Protein AF-A0A1Y1RD32-F1 (afdb_monomer_lite)

Foldseek 3Di:
DQVLLVVLVVVLCVLLVVLVVCVVVVNALVVLVVLLVVLLVCLVCVVVVLVVVLVVCVVVVVVVVSVVSVVCCVRNSVSNSVSSNSNSVSSNVSSVD

Structure (mmCIF, N/CA/C/O backbone):
data_AF-A0A1Y1RD32-F1
#
_entry.id   AF-A0A1Y1RD32-F1
#
loop_
_atom_site.group_PDB
_atom_site.id
_atom_site.type_symbol
_atom_site.label_atom_id
_atom_site.label_alt_id
_atom_site.label_comp_id
_atom_site.label_asym_id
_atom_site.label_entity_id
_atom_site.label_seq_id
_atom_site.pdbx_PDB_ins_code
_atom_site.Cartn_x
_atom_site.Cartn_y
_atom_site.Cartn_z
_atom_site.occupancy
_atom_site.B_iso_or_equiv
_atom_site.auth_seq_id
_atom_site.auth_comp_id
_atom_site.auth_asym_id
_atom_site.auth_atom_id
_atom_site.pdbx_PDB_model_num
ATOM 1 N N . MET A 1 1 ? 19.863 -6.828 2.444 1.00 60.53 1 MET A N 1
ATOM 2 C CA . MET A 1 1 ? 18.482 -6.404 2.764 1.00 60.53 1 MET A CA 1
ATOM 3 C C . MET A 1 1 ? 18.030 -5.414 1.703 1.00 60.53 1 MET A C 1
ATOM 5 O O . MET A 1 1 ? 18.778 -4.498 1.393 1.00 60.53 1 MET A O 1
ATOM 9 N N . ASN A 1 2 ? 16.895 -5.647 1.049 1.00 82.38 2 ASN A N 1
ATOM 10 C CA . ASN A 1 2 ? 16.441 -4.782 -0.038 1.00 82.38 2 ASN A CA 1
ATOM 11 C C . ASN A 1 2 ? 15.931 -3.447 0.549 1.00 82.38 2 ASN A C 1
ATOM 13 O O . ASN A 1 2 ? 15.011 -3.458 1.362 1.00 82.38 2 ASN A O 1
ATOM 17 N N . ILE A 1 3 ? 16.555 -2.325 0.161 1.00 87.62 3 ILE A N 1
ATOM 18 C CA . ILE A 1 3 ? 16.327 -0.987 0.744 1.00 87.62 3 ILE A CA 1
ATOM 19 C C . ILE A 1 3 ? 14.854 -0.572 0.722 1.00 87.62 3 ILE A C 1
ATOM 21 O O . ILE A 1 3 ? 14.382 0.102 1.630 1.00 87.62 3 ILE A O 1
ATOM 25 N N . TRP A 1 4 ? 14.103 -1.061 -0.265 1.00 87.62 4 TRP A N 1
ATOM 26 C CA . TRP A 1 4 ? 12.677 -0.800 -0.397 1.00 87.62 4 TRP A CA 1
ATOM 27 C C . TRP A 1 4 ? 11.864 -1.302 0.801 1.00 87.62 4 TRP A C 1
ATOM 29 O O . TRP A 1 4 ? 10.886 -0.660 1.156 1.00 87.62 4 TRP A O 1
ATOM 39 N N . TRP A 1 5 ? 12.280 -2.367 1.493 1.00 87.25 5 TRP A N 1
ATOM 40 C CA . TRP A 1 5 ? 11.619 -2.800 2.733 1.00 87.25 5 TRP A CA 1
ATOM 41 C C . TRP A 1 5 ? 11.737 -1.764 3.851 1.00 87.25 5 TRP A C 1
ATOM 43 O O . TRP A 1 5 ? 10.762 -1.501 4.547 1.00 87.25 5 TRP A O 1
ATOM 53 N N . ILE A 1 6 ? 12.912 -1.144 3.984 1.00 89.44 6 ILE A N 1
ATOM 54 C CA . ILE A 1 6 ? 13.181 -0.111 4.995 1.00 89.44 6 ILE A CA 1
ATOM 55 C C . ILE A 1 6 ? 12.393 1.164 4.684 1.00 89.44 6 ILE A C 1
ATOM 57 O O . ILE A 1 6 ? 12.055 1.906 5.592 1.00 89.44 6 ILE A O 1
ATOM 61 N N . VAL A 1 7 ? 12.071 1.415 3.414 1.00 89.25 7 VAL A N 1
ATOM 62 C CA . VAL A 1 7 ? 11.280 2.581 3.000 1.00 89.25 7 VAL A CA 1
ATOM 63 C C . VAL A 1 7 ? 9.779 2.315 3.152 1.00 89.25 7 VAL A C 1
ATOM 65 O O . VAL A 1 7 ? 9.063 3.101 3.766 1.00 89.25 7 VAL A O 1
ATOM 68 N N . PHE A 1 8 ? 9.288 1.199 2.609 1.00 91.00 8 PHE A N 1
ATOM 69 C CA . PHE A 1 8 ? 7.856 0.918 2.511 1.00 91.00 8 PHE A CA 1
ATOM 70 C C . PHE A 1 8 ? 7.214 0.518 3.844 1.00 91.00 8 PHE A C 1
ATOM 72 O O . PHE A 1 8 ? 6.045 0.845 4.065 1.00 91.00 8 PHE A O 1
ATOM 79 N N . ILE A 1 9 ? 7.944 -0.155 4.742 1.00 88.62 9 ILE A N 1
ATOM 80 C CA . ILE A 1 9 ? 7.394 -0.554 6.046 1.00 88.62 9 ILE A CA 1
ATOM 81 C C . ILE A 1 9 ? 7.104 0.678 6.924 1.00 88.62 9 ILE A C 1
ATOM 83 O O . ILE A 1 9 ? 5.949 0.839 7.310 1.00 88.62 9 ILE A O 1
ATOM 87 N N . PRO A 1 10 ? 8.051 1.596 7.209 1.00 90.50 10 PRO A N 1
ATOM 88 C CA . PRO A 1 10 ? 7.762 2.796 7.999 1.00 90.50 10 PRO A CA 1
ATOM 89 C C . PRO A 1 10 ? 6.674 3.668 7.376 1.00 90.50 10 PRO A C 1
ATOM 91 O O . PRO A 1 10 ? 5.803 4.170 8.081 1.00 90.50 10 PRO A O 1
ATOM 94 N N . LEU A 1 11 ? 6.676 3.786 6.044 1.00 91.69 11 LEU A N 1
ATOM 95 C CA . LEU A 1 11 ? 5.666 4.549 5.316 1.00 91.69 11 LEU A CA 1
ATOM 96 C C . LEU A 1 11 ? 4.250 4.001 5.548 1.00 91.69 11 LEU A C 1
ATOM 98 O O . LEU A 1 11 ? 3.303 4.778 5.629 1.00 91.69 11 LEU A O 1
ATOM 102 N N . SER A 1 12 ? 4.100 2.682 5.709 1.00 91.12 1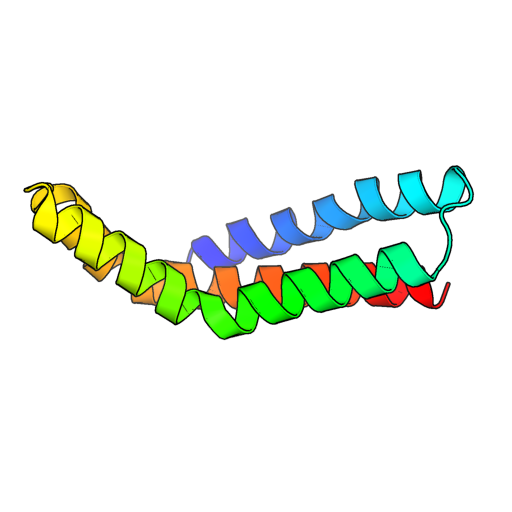2 SER A N 1
ATOM 103 C CA . SER A 1 12 ? 2.798 2.064 5.987 1.00 91.12 12 SER A CA 1
ATOM 104 C C . SER A 1 12 ? 2.187 2.525 7.316 1.00 91.12 12 SER A C 1
ATOM 106 O O . SER A 1 12 ? 0.974 2.702 7.399 1.00 91.12 12 SER A O 1
ATOM 108 N N . PHE A 1 13 ? 3.010 2.810 8.332 1.00 92.00 13 PHE A N 1
ATOM 109 C CA . PHE A 1 13 ? 2.540 3.256 9.648 1.00 92.00 13 PHE A CA 1
ATOM 110 C C . PHE A 1 13 ? 1.997 4.683 9.644 1.00 92.00 13 PHE A C 1
ATOM 112 O O . PHE A 1 13 ? 1.183 5.023 10.500 1.00 92.00 13 PHE A O 1
ATOM 119 N N . ILE A 1 14 ? 2.359 5.504 8.653 1.00 94.31 14 ILE A N 1
ATOM 120 C CA . ILE A 1 14 ? 1.759 6.835 8.475 1.00 94.31 14 ILE A CA 1
ATOM 121 C C . ILE A 1 14 ? 0.237 6.723 8.289 1.00 94.31 14 ILE A C 1
ATOM 123 O O . ILE A 1 14 ? -0.498 7.628 8.678 1.00 94.31 14 ILE A O 1
ATOM 127 N N . TRP A 1 15 ? -0.258 5.582 7.791 1.00 94.19 15 TRP A N 1
ATOM 128 C CA . TRP A 1 15 ? -1.687 5.312 7.631 1.00 94.19 15 TRP A CA 1
ATOM 129 C C . TRP A 1 15 ? -2.480 5.280 8.947 1.00 94.19 15 TRP A C 1
ATOM 131 O O . TRP A 1 15 ? -3.697 5.465 8.936 1.00 94.19 15 TRP A O 1
ATOM 141 N N . ILE A 1 16 ? -1.807 5.119 10.090 1.00 93.00 16 ILE A N 1
ATOM 142 C CA . ILE A 1 16 ? -2.441 5.225 11.411 1.00 93.00 16 ILE A CA 1
ATOM 143 C C . ILE A 1 16 ? -3.042 6.622 11.613 1.00 93.00 16 ILE A C 1
ATOM 145 O O . ILE A 1 16 ? -4.142 6.729 12.146 1.00 93.00 16 ILE A O 1
ATO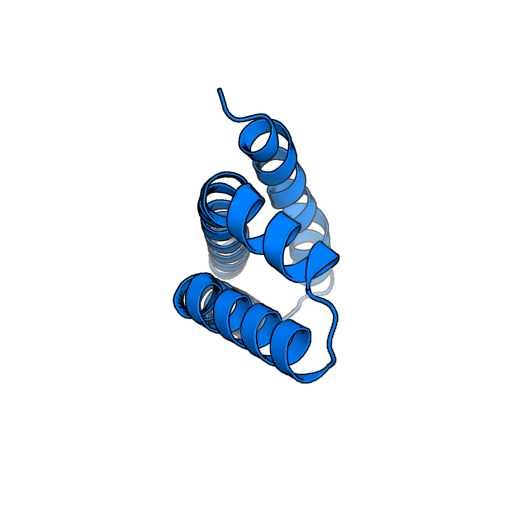M 149 N N . GLY A 1 17 ? -2.365 7.683 11.159 1.00 93.00 17 GLY A N 1
ATOM 150 C CA . GLY A 1 17 ? -2.824 9.066 11.330 1.00 93.00 17 GLY A CA 1
ATOM 151 C C . GLY A 1 17 ? -4.213 9.314 10.726 1.00 93.00 17 GLY A C 1
ATOM 152 O O . GLY A 1 17 ? -5.126 9.692 11.460 1.00 93.00 17 GLY A O 1
ATOM 153 N N . PRO A 1 18 ? -4.416 9.050 9.420 1.00 92.75 18 PRO A N 1
ATOM 154 C CA . PRO A 1 18 ? -5.729 9.142 8.784 1.00 92.75 18 PRO A CA 1
ATOM 155 C C . PRO A 1 18 ? -6.808 8.281 9.454 1.00 92.75 18 PRO A C 1
ATOM 157 O O . PRO A 1 18 ? -7.929 8.752 9.636 1.00 92.75 18 PRO A O 1
ATOM 160 N N . MET A 1 19 ? -6.490 7.045 9.862 1.00 93.00 19 MET A N 1
ATOM 161 C CA . MET A 1 19 ? -7.463 6.167 10.529 1.00 93.00 19 MET A CA 1
ATOM 162 C C . MET A 1 19 ? -7.872 6.700 11.907 1.00 93.00 19 MET A C 1
ATOM 164 O O . MET A 1 19 ? -9.060 6.726 12.230 1.00 93.00 19 MET A O 1
ATOM 168 N N . ALA A 1 20 ? -6.914 7.207 12.684 1.00 93.12 20 ALA A N 1
ATOM 169 C CA . ALA A 1 20 ? -7.179 7.842 13.969 1.00 93.12 20 ALA A CA 1
ATOM 170 C C . ALA A 1 20 ? -8.026 9.113 13.814 1.00 93.12 20 ALA A C 1
ATOM 172 O O . ALA A 1 20 ? -8.999 9.288 14.546 1.00 93.12 20 ALA A O 1
ATOM 173 N N . ALA A 1 21 ? -7.716 9.960 12.828 1.00 93.75 21 ALA A N 1
ATOM 174 C CA . ALA A 1 21 ? -8.500 11.159 12.538 1.00 93.75 21 ALA A CA 1
ATOM 175 C C . ALA A 1 21 ? -9.952 10.814 12.166 1.00 93.75 21 ALA A C 1
ATOM 177 O O . ALA A 1 21 ? -10.885 11.417 12.693 1.00 93.75 21 ALA A O 1
ATOM 178 N N . MET A 1 22 ? -10.163 9.795 11.323 1.00 92.62 22 MET A N 1
ATOM 179 C CA . MET A 1 22 ? -11.509 9.325 10.978 1.00 92.62 22 MET A CA 1
ATOM 180 C C . MET A 1 22 ? -12.267 8.767 12.186 1.00 92.62 22 MET A C 1
ATOM 182 O O . MET A 1 22 ? -13.467 8.996 12.332 1.00 92.62 22 MET A O 1
ATOM 186 N N . LYS A 1 23 ? -11.579 8.055 13.081 1.00 90.62 23 LYS A N 1
ATOM 187 C CA . LYS A 1 23 ? -12.199 7.545 14.306 1.00 90.62 23 LYS A CA 1
ATOM 188 C C . LYS A 1 23 ? -12.633 8.691 15.225 1.00 90.62 23 LYS A C 1
ATOM 190 O O . LYS A 1 23 ? -13.730 8.640 15.773 1.00 90.62 23 LYS A O 1
ATOM 195 N N . GLN A 1 24 ? -11.818 9.739 15.345 1.00 92.19 24 GLN A N 1
ATOM 196 C CA . GLN A 1 24 ? -12.126 10.917 16.164 1.00 92.19 24 GLN A CA 1
ATOM 197 C C . GLN A 1 24 ? -13.352 11.693 15.668 1.00 92.19 24 GLN A C 1
ATOM 199 O O . GLN A 1 24 ? -14.118 12.192 16.485 1.00 92.19 24 GLN A O 1
ATOM 204 N N . ILE A 1 25 ? -13.581 11.752 14.352 1.00 93.94 25 ILE A N 1
ATOM 205 C CA . ILE A 1 25 ? -14.786 12.380 13.776 1.00 93.94 25 ILE A CA 1
ATOM 206 C C . ILE A 1 25 ? -16.021 11.462 13.800 1.00 93.94 25 ILE A C 1
ATOM 208 O O . ILE A 1 25 ? -17.042 11.796 13.205 1.00 93.94 25 ILE A O 1
ATOM 212 N N . GLY A 1 26 ? -15.939 10.299 14.457 1.00 89.69 26 GLY A N 1
ATOM 213 C CA . GLY A 1 26 ? -17.057 9.365 14.577 1.00 89.69 26 GLY A CA 1
ATOM 214 C C . GLY A 1 26 ? -17.406 8.653 13.271 1.00 89.69 26 GLY A C 1
ATOM 215 O O . GLY A 1 26 ? -18.571 8.318 13.054 1.00 89.69 26 GLY A O 1
ATOM 216 N N . ALA A 1 27 ? -16.426 8.431 12.385 1.00 91.00 27 ALA A N 1
ATOM 217 C CA . ALA A 1 27 ? -16.671 7.708 11.144 1.00 91.00 27 ALA A CA 1
ATOM 218 C C . ALA A 1 27 ? -17.257 6.311 11.433 1.00 91.00 27 ALA A C 1
ATOM 220 O O . ALA A 1 27 ? -16.802 5.616 12.348 1.00 91.00 27 ALA A O 1
ATOM 221 N N . PRO A 1 28 ? -18.259 5.870 10.659 1.00 92.31 28 PRO A N 1
ATOM 222 C CA . PRO A 1 28 ? -18.890 4.584 10.886 1.00 92.31 28 PRO A CA 1
ATOM 223 C C . PRO A 1 28 ? -17.959 3.413 10.544 1.00 92.31 28 PRO A C 1
ATOM 225 O O . PRO A 1 28 ? -17.170 3.460 9.601 1.00 92.31 28 PRO A O 1
ATOM 228 N N . LEU A 1 29 ? -18.117 2.318 11.290 1.00 91.19 29 LEU A N 1
ATOM 229 C CA . LEU A 1 29 ? -17.276 1.116 11.233 1.00 91.19 29 LEU A CA 1
ATOM 230 C C . LEU A 1 29 ? -17.115 0.536 9.817 1.00 91.19 29 LEU A C 1
ATOM 232 O O . LEU A 1 29 ? -16.029 0.101 9.437 1.00 91.19 29 LEU A O 1
ATOM 236 N N . TRP A 1 30 ? -18.174 0.569 9.005 1.00 92.19 30 TRP A N 1
ATOM 237 C CA . TRP A 1 30 ? -18.144 0.028 7.644 1.00 92.19 30 TRP A CA 1
ATOM 238 C C . TRP A 1 30 ? -17.145 0.751 6.727 1.00 92.19 30 TRP A C 1
ATOM 240 O O . TRP A 1 30 ? -16.623 0.123 5.810 1.00 92.19 30 TRP A O 1
ATOM 250 N N . ILE A 1 31 ? -16.807 2.021 6.986 1.00 93.06 31 ILE A N 1
ATOM 251 C CA . ILE A 1 31 ? -15.801 2.760 6.203 1.00 93.06 31 ILE A CA 1
ATOM 252 C C . ILE A 1 31 ? -14.410 2.145 6.385 1.00 93.06 31 ILE A C 1
ATOM 254 O O . ILE A 1 31 ? -13.678 1.956 5.415 1.00 93.06 31 ILE A O 1
ATOM 258 N N . PHE A 1 32 ? -14.056 1.768 7.613 1.00 93.25 32 PHE A N 1
ATOM 259 C CA . PHE A 1 32 ? -12.780 1.118 7.912 1.00 93.25 32 PHE A CA 1
ATOM 260 C C . PHE A 1 32 ? -12.686 -0.264 7.257 1.00 93.25 32 PHE A C 1
ATOM 262 O O . PHE A 1 32 ? -11.654 -0.609 6.676 1.00 93.25 32 PHE A O 1
ATOM 269 N N . ILE A 1 33 ? -13.792 -1.018 7.262 1.00 93.50 33 ILE A N 1
ATOM 270 C CA . ILE A 1 33 ? -13.899 -2.291 6.537 1.00 93.50 33 ILE A CA 1
ATOM 271 C C . ILE A 1 33 ? -13.725 -2.071 5.031 1.00 93.50 33 ILE A C 1
ATOM 273 O O . ILE A 1 33 ? -12.969 -2.806 4.397 1.00 93.50 33 ILE A O 1
ATOM 277 N N . LEU A 1 34 ? -14.368 -1.053 4.450 1.00 95.31 34 LEU A N 1
ATOM 278 C CA . LEU A 1 34 ? -14.206 -0.733 3.031 1.00 95.31 34 LEU A CA 1
ATOM 279 C C . LEU A 1 34 ? -12.750 -0.419 2.684 1.00 95.31 34 LEU A C 1
ATOM 281 O O . LEU A 1 34 ? -12.255 -0.932 1.683 1.00 95.31 34 LEU A O 1
ATOM 285 N N . PHE A 1 35 ? -12.041 0.354 3.510 1.00 94.56 35 PHE A N 1
ATOM 286 C CA . PHE A 1 35 ? -10.614 0.603 3.298 1.00 94.56 35 PHE A CA 1
ATOM 287 C C . PHE A 1 35 ? -9.780 -0.675 3.402 1.00 94.56 35 PHE A C 1
ATOM 289 O O . PHE A 1 35 ? -8.923 -0.909 2.549 1.00 94.56 35 PHE A O 1
ATOM 296 N N . ALA A 1 36 ? -10.047 -1.529 4.392 1.00 94.00 36 ALA A N 1
ATOM 297 C CA . ALA A 1 36 ? -9.353 -2.805 4.536 1.00 94.00 36 ALA A CA 1
ATOM 298 C C . ALA A 1 36 ? -9.561 -3.706 3.305 1.00 94.00 36 ALA A C 1
ATOM 300 O O . ALA A 1 36 ? -8.595 -4.256 2.768 1.00 94.00 36 ALA A O 1
ATOM 301 N N . LEU A 1 37 ? -10.798 -3.809 2.810 1.00 95.50 37 LEU A N 1
ATOM 302 C CA . LEU A 1 37 ? -11.137 -4.579 1.611 1.00 95.50 37 LEU A CA 1
ATOM 303 C C . LEU A 1 37 ? -10.513 -3.979 0.352 1.00 95.50 37 LEU A C 1
ATOM 305 O O . LEU A 1 37 ? -9.946 -4.712 -0.457 1.00 95.50 37 LEU A O 1
ATOM 309 N N . PHE A 1 38 ? -10.569 -2.655 0.204 1.00 95.25 38 PHE A N 1
ATOM 310 C CA . PHE A 1 38 ? -9.976 -1.947 -0.923 1.00 95.25 38 PHE A CA 1
ATOM 311 C C . PHE A 1 38 ? -8.473 -2.218 -1.010 1.00 95.25 38 PHE A C 1
ATOM 313 O O . PHE A 1 38 ? -7.989 -2.696 -2.037 1.00 95.25 38 PHE A O 1
ATOM 320 N N . TRP A 1 39 ? -7.735 -2.002 0.081 1.00 95.00 39 TRP A N 1
ATOM 321 C CA . TRP A 1 39 ? -6.287 -2.203 0.099 1.00 95.00 39 TRP A CA 1
ATOM 322 C C . TRP A 1 39 ? -5.887 -3.674 -0.034 1.00 95.00 39 TRP A C 1
ATOM 324 O O . TRP A 1 39 ? -4.914 -3.978 -0.726 1.00 95.00 39 TRP A O 1
ATOM 334 N N . SER A 1 40 ? -6.678 -4.594 0.523 1.00 93.50 40 SER A N 1
ATOM 335 C CA . SER A 1 40 ? -6.515 -6.036 0.292 1.00 93.50 40 SER A CA 1
ATOM 336 C C . SER A 1 40 ? -6.699 -6.395 -1.183 1.00 93.50 40 SER A C 1
ATOM 338 O O . SER A 1 40 ? -5.879 -7.112 -1.756 1.00 93.50 40 SER A O 1
ATOM 340 N N . GLY A 1 41 ? -7.729 -5.847 -1.832 1.00 94.12 41 GLY A N 1
ATOM 341 C CA . GLY A 1 41 ? -7.961 -6.012 -3.265 1.00 94.12 41 GLY A CA 1
ATOM 342 C C . GLY A 1 41 ? -6.776 -5.507 -4.085 1.00 94.12 41 GLY A C 1
ATOM 343 O O . GLY A 1 41 ? -6.226 -6.246 -4.902 1.00 94.12 41 GLY A O 1
ATOM 344 N N . VAL A 1 42 ? -6.308 -4.286 -3.814 1.00 93.31 42 VAL A N 1
ATOM 345 C CA . VAL A 1 42 ? -5.125 -3.722 -4.484 1.00 93.31 42 VAL A CA 1
ATOM 346 C C . VAL A 1 42 ? -3.891 -4.606 -4.262 1.00 93.31 42 VAL A C 1
ATOM 348 O O . VAL A 1 42 ? -3.153 -4.858 -5.211 1.00 93.31 42 VAL A O 1
ATOM 351 N N . ALA A 1 43 ? -3.684 -5.151 -3.060 1.00 93.00 43 ALA A N 1
ATOM 352 C CA . ALA A 1 43 ? -2.574 -6.062 -2.779 1.00 93.00 43 ALA A CA 1
ATOM 353 C C . ALA A 1 43 ? -2.656 -7.366 -3.595 1.00 93.00 43 ALA A C 1
ATOM 355 O O . ALA A 1 43 ? -1.638 -7.853 -4.096 1.00 93.00 43 ALA A O 1
ATOM 356 N N . LEU A 1 44 ? -3.852 -7.933 -3.773 1.00 92.38 44 LEU A N 1
ATOM 357 C CA . LEU A 1 44 ? -4.054 -9.128 -4.598 1.00 92.38 44 LEU A CA 1
ATOM 358 C C . LEU A 1 44 ? -3.760 -8.848 -6.075 1.00 92.38 44 LEU A C 1
ATOM 360 O O . LEU A 1 44 ? -3.082 -9.645 -6.725 1.00 92.38 44 LEU A O 1
ATOM 364 N N . PHE A 1 45 ? -4.202 -7.698 -6.582 1.00 92.50 45 PHE A N 1
ATOM 365 C CA . PHE A 1 45 ? -4.043 -7.317 -7.986 1.00 92.50 45 PHE A CA 1
ATOM 366 C C . PHE A 1 45 ? -2.738 -6.576 -8.306 1.00 92.50 45 PHE A C 1
ATOM 368 O O . PHE A 1 45 ? -2.487 -6.322 -9.485 1.00 92.50 45 PHE A O 1
ATOM 375 N N . ALA A 1 46 ? -1.888 -6.281 -7.318 1.00 89.44 46 ALA A N 1
ATOM 376 C CA . ALA A 1 46 ? -0.668 -5.486 -7.478 1.00 89.44 46 ALA A CA 1
ATOM 377 C C . ALA A 1 46 ? 0.215 -5.965 -8.643 1.00 89.44 46 ALA A C 1
ATOM 379 O O . ALA A 1 46 ? 0.623 -5.159 -9.481 1.00 89.44 46 ALA A O 1
ATOM 380 N N . ASP A 1 47 ? 0.438 -7.278 -8.754 1.00 88.56 47 ASP A N 1
ATOM 381 C CA . ASP A 1 47 ? 1.238 -7.866 -9.834 1.00 88.56 47 ASP A CA 1
ATOM 382 C C . ASP A 1 47 ? 0.602 -7.619 -11.209 1.00 88.56 47 ASP A C 1
ATOM 384 O O . ASP A 1 47 ? 1.263 -7.164 -12.145 1.00 88.56 47 ASP A O 1
ATOM 388 N N . ARG A 1 48 ? -0.712 -7.848 -11.324 1.00 88.94 48 ARG A N 1
ATOM 389 C CA . ARG A 1 48 ? -1.455 -7.659 -12.579 1.00 88.94 48 ARG A CA 1
ATOM 390 C C . ARG A 1 48 ? -1.526 -6.192 -12.985 1.00 88.94 48 ARG A C 1
ATOM 392 O O . ARG A 1 48 ? -1.371 -5.889 -14.166 1.00 88.94 48 ARG A O 1
ATOM 399 N N . MET A 1 49 ? -1.733 -5.291 -12.028 1.00 88.38 49 MET A N 1
ATOM 400 C CA . MET A 1 49 ? -1.726 -3.844 -12.257 1.00 88.38 49 MET A CA 1
ATOM 401 C C . MET A 1 49 ? -0.350 -3.373 -12.730 1.00 88.38 49 MET A C 1
ATOM 403 O O . MET A 1 49 ? -0.255 -2.581 -13.670 1.00 88.38 49 MET A O 1
ATOM 407 N N . TYR A 1 50 ? 0.720 -3.907 -12.134 1.00 88.38 50 TYR A N 1
ATOM 408 C CA . TYR A 1 50 ? 2.084 -3.619 -12.556 1.00 88.38 50 TYR A CA 1
ATOM 409 C C . TYR A 1 50 ? 2.329 -4.066 -14.001 1.00 88.38 50 TYR A C 1
ATOM 411 O O . TYR A 1 50 ? 2.813 -3.282 -14.818 1.00 88.38 50 TYR A O 1
ATOM 419 N N . ASP A 1 51 ? 1.935 -5.294 -14.340 1.00 89.62 51 ASP A N 1
ATOM 420 C CA . ASP A 1 51 ? 2.112 -5.862 -15.680 1.00 89.62 51 ASP A CA 1
ATOM 421 C C . ASP A 1 51 ? 1.253 -5.182 -16.740 1.00 89.62 51 ASP A C 1
ATOM 423 O O . ASP A 1 51 ? 1.654 -5.080 -17.903 1.00 89.62 51 ASP A O 1
ATOM 427 N N . TRP A 1 52 ? 0.070 -4.707 -16.361 1.00 89.56 52 TRP A N 1
ATOM 428 C CA . TRP A 1 52 ? -0.767 -3.899 -17.234 1.00 89.56 52 TRP A CA 1
ATOM 429 C C . TRP A 1 52 ? -0.102 -2.553 -17.549 1.00 89.56 52 TRP A C 1
ATOM 431 O O . TRP A 1 52 ? 0.040 -2.208 -18.723 1.00 89.56 52 TRP A O 1
ATOM 441 N N . GLY A 1 53 ? 0.412 -1.851 -16.533 1.00 87.25 53 GLY A N 1
ATOM 442 C CA . GLY A 1 53 ? 1.150 -0.598 -16.722 1.00 87.25 53 GLY A CA 1
ATOM 443 C C . GLY A 1 53 ? 2.397 -0.769 -17.596 1.00 87.25 53 GLY A C 1
ATOM 444 O O . GLY A 1 53 ? 2.640 0.025 -18.504 1.00 87.25 53 GLY A O 1
ATOM 445 N N . THR A 1 54 ? 3.150 -1.853 -17.394 1.00 88.44 54 THR A N 1
ATOM 446 C CA . THR A 1 54 ? 4.325 -2.183 -18.215 1.00 88.44 54 THR A CA 1
ATOM 447 C C . THR A 1 54 ? 3.941 -2.470 -19.672 1.00 88.44 54 THR A C 1
ATOM 449 O O . THR A 1 54 ? 4.610 -1.995 -20.590 1.00 88.44 54 THR A O 1
ATOM 452 N N . ARG A 1 55 ? 2.833 -3.185 -19.917 1.00 90.56 55 ARG A N 1
ATOM 453 C CA . ARG A 1 55 ? 2.314 -3.433 -21.275 1.00 90.56 55 ARG A CA 1
ATOM 454 C C . ARG A 1 55 ? 1.862 -2.155 -21.975 1.00 90.56 55 ARG A C 1
ATOM 456 O O . ARG A 1 55 ? 2.153 -1.984 -23.157 1.00 90.56 55 ARG A O 1
ATOM 463 N N . MET A 1 56 ? 1.201 -1.248 -21.259 1.00 89.12 56 MET A N 1
ATOM 464 C CA . MET A 1 56 ? 0.825 0.058 -21.804 1.00 89.12 56 MET A CA 1
ATOM 465 C C . MET A 1 56 ? 2.066 0.882 -22.157 1.00 89.12 56 MET A C 1
ATOM 467 O O . MET A 1 56 ? 2.138 1.410 -23.263 1.00 89.12 56 MET A O 1
ATOM 471 N N . GLY A 1 57 ? 3.086 0.904 -21.293 1.00 87.06 57 GLY A N 1
ATOM 472 C CA . GLY A 1 57 ? 4.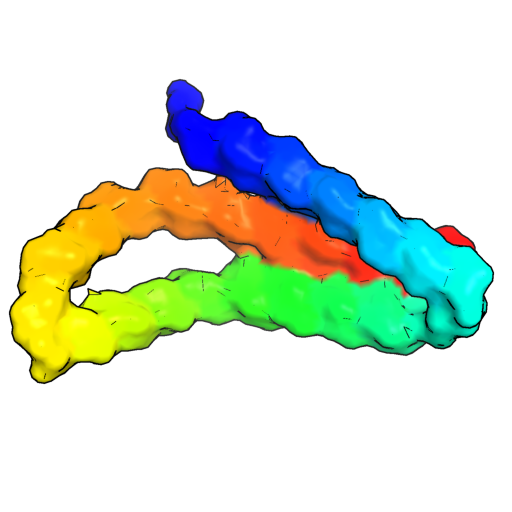364 1.562 -21.587 1.00 87.06 57 GLY A CA 1
ATOM 473 C C . GLY A 1 57 ? 5.051 1.012 -22.843 1.00 87.06 57 GLY A C 1
ATOM 474 O O . GLY A 1 57 ? 5.532 1.794 -23.661 1.00 87.06 57 GLY A O 1
ATOM 475 N N . LYS A 1 58 ? 5.027 -0.317 -23.046 1.00 89.06 58 LYS A N 1
ATOM 476 C CA . LYS A 1 58 ? 5.540 -0.962 -24.273 1.00 89.06 58 LYS A CA 1
ATOM 477 C C . LYS A 1 58 ? 4.778 -0.488 -25.514 1.00 89.06 58 LYS A C 1
ATOM 479 O O . LYS A 1 58 ? 5.407 -0.145 -26.508 1.00 89.06 58 LYS A O 1
ATOM 484 N N . ARG A 1 59 ? 3.442 -0.415 -25.446 1.00 90.00 59 ARG A N 1
ATOM 485 C CA . ARG A 1 59 ? 2.596 0.052 -26.564 1.00 90.00 59 ARG A CA 1
ATOM 486 C C . ARG A 1 59 ? 2.846 1.510 -26.955 1.00 90.00 59 ARG A C 1
ATOM 488 O O . ARG A 1 59 ? 2.707 1.835 -28.123 1.00 90.00 59 ARG A O 1
ATOM 495 N N . HIS A 1 60 ? 3.238 2.357 -26.007 1.00 89.25 60 HIS A N 1
ATOM 496 C CA . HIS A 1 60 ? 3.521 3.778 -26.249 1.00 89.25 60 HIS A CA 1
ATOM 497 C C . HIS A 1 60 ? 4.997 4.055 -26.594 1.00 89.25 60 HIS A C 1
ATOM 499 O O . HIS A 1 60 ? 5.407 5.208 -26.667 1.00 89.25 60 HIS A O 1
ATOM 505 N N . GLY A 1 61 ? 5.821 3.017 -26.785 1.00 90.25 61 GLY A N 1
ATOM 506 C CA . GLY A 1 61 ? 7.229 3.173 -27.162 1.00 90.25 61 GLY A CA 1
ATOM 507 C C . GLY A 1 61 ? 8.171 3.574 -26.018 1.00 90.25 61 GLY A C 1
ATOM 508 O O . GLY A 1 61 ? 9.331 3.905 -26.258 1.00 90.25 61 GLY A O 1
ATOM 509 N N . HIS A 1 62 ? 7.734 3.508 -24.755 1.00 89.81 62 HIS A N 1
ATOM 510 C CA . HIS A 1 62 ? 8.553 3.853 -23.581 1.00 89.81 62 HIS A CA 1
ATOM 511 C C . HIS A 1 62 ? 9.498 2.717 -23.151 1.00 89.81 62 HIS A C 1
ATOM 513 O O . HIS A 1 62 ? 9.560 2.346 -21.975 1.00 89.81 62 HIS A O 1
ATOM 519 N N . PHE A 1 63 ? 10.255 2.154 -24.094 1.00 88.00 63 PHE A N 1
ATOM 520 C CA . PHE A 1 63 ? 11.061 0.945 -23.889 1.00 88.00 63 PHE A CA 1
ATOM 521 C C . PHE A 1 63 ? 12.066 1.069 -22.735 1.00 88.00 63 PHE A C 1
ATOM 523 O O . PHE A 1 63 ? 12.154 0.171 -21.902 1.00 88.00 63 PHE A O 1
ATOM 530 N N . ARG A 1 64 ? 12.743 2.217 -22.605 1.00 86.38 64 ARG A N 1
ATOM 531 C CA . ARG A 1 64 ? 13.747 2.448 -21.549 1.00 86.38 64 ARG A CA 1
ATOM 532 C C . ARG A 1 64 ? 13.146 2.482 -20.137 1.00 86.38 64 ARG A C 1
ATOM 534 O O . ARG A 1 64 ? 13.753 1.997 -19.187 1.00 86.38 64 ARG A O 1
ATOM 541 N N . ILE A 1 65 ? 11.937 3.029 -19.989 1.00 86.75 65 ILE A N 1
ATOM 542 C CA . ILE A 1 65 ? 11.222 3.099 -18.700 1.00 86.75 65 ILE A CA 1
ATOM 54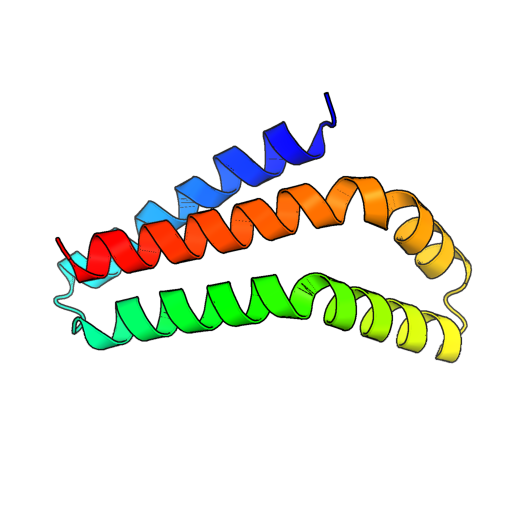3 C C . ILE A 1 65 ? 10.656 1.724 -18.336 1.00 86.75 65 ILE A C 1
ATOM 545 O O . ILE A 1 65 ? 10.696 1.307 -17.179 1.00 86.75 65 ILE A O 1
ATOM 549 N N . VAL A 1 66 ? 10.146 1.008 -19.335 1.00 89.06 66 VAL A N 1
ATOM 550 C CA . VAL A 1 66 ? 9.660 -0.366 -19.207 1.00 89.06 66 VAL A CA 1
ATOM 551 C C . VAL A 1 66 ? 10.771 -1.304 -18.743 1.00 89.06 66 VAL A C 1
ATOM 553 O O . VAL A 1 66 ? 10.551 -2.087 -17.825 1.00 89.06 66 VAL A O 1
ATOM 556 N N . GLU A 1 67 ? 11.957 -1.214 -19.341 1.00 89.69 67 GLU A N 1
ATOM 557 C CA . GLU A 1 67 ? 13.105 -2.050 -18.985 1.00 89.69 67 GLU A CA 1
ATOM 558 C C . GLU A 1 67 ? 13.555 -1.800 -17.539 1.00 89.69 67 GLU A C 1
ATOM 560 O O . GLU A 1 67 ? 13.783 -2.740 -16.773 1.00 89.69 67 GLU A O 1
ATOM 565 N N . LEU A 1 68 ? 13.587 -0.530 -17.121 1.00 88.81 68 LEU A N 1
ATOM 566 C CA . LEU A 1 68 ? 13.819 -0.168 -15.724 1.00 88.81 68 LEU A CA 1
ATOM 567 C C . LEU A 1 68 ? 12.739 -0.762 -14.809 1.00 88.81 68 LEU A C 1
ATOM 569 O O . LEU A 1 68 ? 13.080 -1.379 -13.800 1.00 88.81 68 LEU A O 1
ATOM 573 N N . ARG A 1 69 ? 11.450 -0.637 -15.157 1.00 85.75 69 ARG A N 1
ATOM 574 C CA . ARG A 1 69 ? 10.351 -1.253 -14.391 1.00 85.75 69 ARG A CA 1
ATOM 575 C C . ARG A 1 69 ? 10.557 -2.755 -14.222 1.00 85.75 69 ARG A C 1
ATOM 577 O O . ARG A 1 69 ? 10.573 -3.235 -13.095 1.00 85.75 69 ARG A O 1
ATOM 584 N N . GLU A 1 70 ? 10.764 -3.487 -15.309 1.00 89.00 70 GLU A N 1
ATOM 585 C CA . GLU A 1 70 ? 10.979 -4.941 -15.288 1.00 89.00 70 GLU A CA 1
ATOM 586 C C . GLU A 1 70 ? 12.147 -5.317 -14.355 1.00 89.00 70 GLU A C 1
ATOM 588 O O . GLU A 1 70 ? 12.022 -6.221 -13.528 1.00 89.00 70 GLU A O 1
ATOM 593 N N . ARG A 1 71 ? 13.245 -4.546 -14.379 1.00 89.31 71 ARG A N 1
ATOM 594 C CA . ARG A 1 71 ? 14.410 -4.751 -13.501 1.00 89.31 71 ARG A CA 1
ATOM 595 C C . ARG A 1 71 ? 14.121 -4.485 -12.019 1.00 89.31 71 ARG A C 1
ATOM 597 O O . ARG A 1 71 ? 14.666 -5.172 -11.151 1.00 89.31 71 ARG A O 1
ATOM 604 N N . TYR A 1 72 ? 13.304 -3.478 -11.709 1.00 87.44 72 TYR A N 1
ATOM 605 C CA . TYR A 1 72 ? 12.958 -3.111 -10.331 1.00 87.44 72 TYR A CA 1
ATOM 606 C C . TYR A 1 72 ? 11.760 -3.881 -9.773 1.00 87.44 72 TYR A C 1
ATOM 608 O O . TYR A 1 72 ? 11.644 -3.982 -8.551 1.00 87.44 72 TYR A O 1
ATOM 616 N N . LYS A 1 73 ? 10.912 -4.470 -10.623 1.00 87.00 73 LYS A N 1
ATOM 617 C CA . LYS A 1 73 ? 9.741 -5.272 -10.241 1.00 87.00 73 LYS A CA 1
ATOM 618 C C . LYS A 1 73 ? 10.034 -6.263 -9.103 1.00 87.00 73 LYS A C 1
ATOM 620 O O . LYS A 1 73 ? 9.384 -6.137 -8.066 1.00 87.00 73 LYS A O 1
ATOM 625 N N . PRO A 1 74 ? 11.032 -7.167 -9.188 1.00 87.31 74 PRO A N 1
ATOM 626 C CA . PRO A 1 74 ? 11.285 -8.139 -8.118 1.00 87.31 74 PRO A CA 1
ATOM 627 C C . PRO A 1 74 ? 11.756 -7.500 -6.801 1.00 87.31 74 PRO A C 1
ATOM 629 O O . PRO A 1 74 ? 11.659 -8.120 -5.746 1.00 87.31 74 PRO A O 1
ATOM 632 N N . LYS A 1 75 ? 12.261 -6.260 -6.837 1.00 86.88 75 LYS A N 1
ATOM 633 C CA . LYS A 1 75 ? 12.726 -5.530 -5.650 1.00 86.88 75 LYS A CA 1
ATOM 634 C C . LYS A 1 75 ? 11.619 -4.676 -5.030 1.00 86.88 75 LYS A C 1
ATOM 636 O O . LYS A 1 75 ? 11.557 -4.553 -3.817 1.00 86.88 75 LYS A O 1
ATOM 641 N N . VAL A 1 76 ? 10.750 -4.070 -5.825 1.00 88.25 76 VAL A N 1
ATOM 642 C CA . VAL A 1 76 ? 9.759 -3.104 -5.322 1.00 88.25 76 VAL A CA 1
ATOM 643 C C . VAL A 1 76 ? 8.421 -3.771 -5.017 1.00 88.25 76 VAL A C 1
ATOM 645 O O . VAL A 1 76 ? 7.751 -3.400 -4.059 1.00 88.25 76 VAL A O 1
ATOM 648 N N . LEU A 1 77 ? 8.036 -4.776 -5.802 1.00 88.94 77 LEU A N 1
ATOM 649 C CA . LEU A 1 77 ? 6.694 -5.347 -5.754 1.00 88.94 77 LEU A CA 1
ATOM 650 C C . LEU A 1 77 ? 6.419 -6.148 -4.468 1.00 88.94 77 LEU A C 1
ATOM 652 O O . LEU A 1 77 ? 5.378 -5.900 -3.859 1.00 88.94 77 LEU A O 1
ATOM 656 N N . PRO A 1 78 ? 7.330 -7.020 -3.977 1.00 90.00 78 PRO A N 1
ATOM 657 C CA . PRO A 1 78 ? 7.110 -7.711 -2.706 1.00 90.00 78 PRO A CA 1
ATOM 658 C C . PRO A 1 78 ? 6.936 -6.773 -1.495 1.00 90.00 78 PRO A C 1
ATOM 660 O O . PRO A 1 78 ? 5.927 -6.918 -0.803 1.00 90.00 78 PRO A O 1
ATOM 663 N N . PRO A 1 79 ? 7.830 -5.788 -1.234 1.00 90.56 79 PRO A N 1
ATOM 664 C CA . PRO A 1 79 ? 7.636 -4.877 -0.108 1.00 90.56 79 PRO A CA 1
ATOM 665 C C . PRO A 1 79 ? 6.399 -3.994 -0.282 1.00 90.56 79 PRO A C 1
ATOM 667 O O . PRO A 1 79 ? 5.677 -3.788 0.686 1.00 90.56 79 PRO A O 1
ATOM 670 N N . ALA A 1 80 ? 6.098 -3.529 -1.501 1.00 90.31 80 ALA A N 1
ATOM 671 C CA . ALA A 1 80 ? 4.883 -2.757 -1.753 1.00 90.31 80 ALA A CA 1
ATOM 672 C C . ALA A 1 80 ? 3.616 -3.565 -1.428 1.00 90.31 80 ALA A C 1
ATOM 674 O O . ALA A 1 80 ? 2.710 -3.047 -0.779 1.00 90.31 80 ALA A O 1
ATOM 675 N N . ARG A 1 81 ? 3.563 -4.847 -1.814 1.00 91.38 81 ARG A N 1
ATOM 676 C CA . ARG A 1 81 ? 2.442 -5.738 -1.484 1.00 91.38 81 ARG A CA 1
ATOM 677 C C . ARG A 1 81 ? 2.275 -5.903 0.022 1.00 91.38 81 ARG A C 1
ATOM 679 O O . ARG A 1 81 ? 1.159 -5.793 0.517 1.00 91.38 81 ARG A O 1
ATOM 686 N N . VAL A 1 82 ? 3.371 -6.127 0.748 1.00 92.25 82 VAL A N 1
ATOM 687 C CA . VAL A 1 82 ? 3.327 -6.233 2.214 1.00 92.25 82 VAL A CA 1
ATOM 688 C C . VAL A 1 82 ? 2.864 -4.925 2.847 1.00 92.25 82 VAL A C 1
ATOM 690 O O . VAL A 1 82 ? 2.028 -4.957 3.740 1.00 92.25 82 VAL A O 1
ATOM 693 N N . THR A 1 83 ? 3.310 -3.775 2.349 1.00 93.31 83 THR A N 1
ATOM 694 C CA . THR A 1 83 ? 2.834 -2.470 2.822 1.00 93.31 83 THR A CA 1
ATOM 695 C C . THR A 1 83 ? 1.339 -2.276 2.616 1.00 93.31 83 THR A C 1
ATOM 697 O O . THR A 1 83 ? 0.666 -1.817 3.534 1.00 93.31 83 THR A O 1
ATOM 700 N N . LEU A 1 84 ? 0.793 -2.678 1.466 1.00 93.69 84 LEU A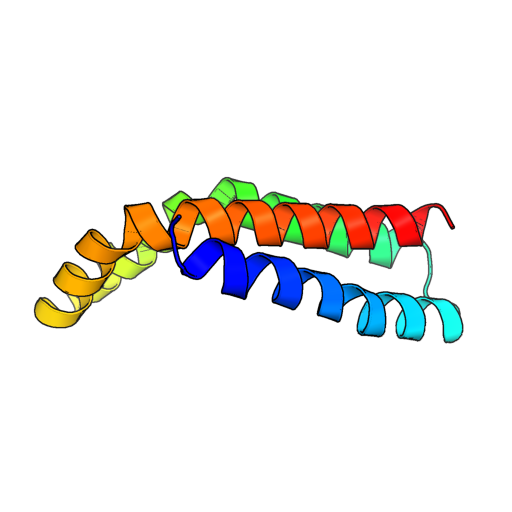 N 1
ATOM 701 C CA . LEU A 1 84 ? -0.654 -2.641 1.229 1.00 93.69 84 LEU A CA 1
ATOM 702 C C . LEU A 1 84 ? -1.412 -3.540 2.219 1.00 93.69 84 LEU A C 1
ATOM 704 O O . LEU A 1 84 ? -2.463 -3.151 2.722 1.00 93.69 84 LEU A O 1
ATOM 708 N N . ILE A 1 85 ? -0.853 -4.708 2.549 1.00 94.44 85 ILE A N 1
ATOM 709 C CA . ILE A 1 85 ? -1.418 -5.614 3.558 1.00 94.44 85 ILE A CA 1
ATOM 710 C C . ILE A 1 85 ? -1.354 -4.985 4.957 1.00 94.44 85 ILE A C 1
ATOM 712 O O . ILE A 1 85 ? -2.347 -5.023 5.675 1.00 94.44 85 ILE A O 1
ATOM 716 N N . ILE A 1 86 ? -0.237 -4.360 5.344 1.00 93.75 86 ILE A N 1
ATOM 717 C CA . ILE A 1 86 ? -0.113 -3.665 6.637 1.00 93.75 86 ILE A CA 1
ATOM 718 C C . ILE A 1 86 ? -1.156 -2.546 6.744 1.00 93.75 86 ILE A C 1
ATOM 720 O O . ILE A 1 86 ? -1.849 -2.449 7.750 1.00 93.75 86 ILE A O 1
ATOM 724 N N . ILE A 1 87 ? -1.325 -1.745 5.691 1.00 95.31 87 ILE A N 1
ATOM 725 C CA . ILE A 1 87 ? -2.336 -0.680 5.615 1.00 95.31 87 ILE A CA 1
ATOM 726 C C . ILE A 1 87 ? -3.757 -1.249 5.762 1.00 95.31 87 ILE A C 1
ATOM 728 O O . ILE A 1 87 ? -4.587 -0.681 6.482 1.00 95.31 87 ILE A O 1
ATOM 732 N N . ALA A 1 88 ? -4.040 -2.388 5.123 1.00 93.88 88 ALA A N 1
ATOM 733 C CA . ALA A 1 88 ? -5.318 -3.077 5.264 1.00 93.88 88 ALA A CA 1
ATOM 734 C C . ALA A 1 88 ? -5.549 -3.566 6.705 1.00 93.88 88 ALA A C 1
ATOM 736 O O . ALA A 1 88 ? -6.632 -3.365 7.251 1.00 93.88 88 ALA A O 1
ATOM 737 N N . ILE A 1 89 ? -4.522 -4.135 7.344 1.00 94.31 89 ILE A N 1
ATOM 738 C CA . ILE A 1 89 ? -4.568 -4.585 8.743 1.00 94.31 89 ILE A CA 1
ATOM 739 C C . ILE A 1 89 ? -4.783 -3.404 9.690 1.00 94.31 89 ILE A C 1
ATOM 741 O O . ILE A 1 89 ? -5.638 -3.490 10.564 1.00 94.31 89 ILE A O 1
ATOM 745 N N . ILE A 1 90 ? -4.068 -2.289 9.506 1.00 93.50 90 ILE A N 1
ATOM 746 C CA . ILE A 1 90 ? -4.273 -1.066 10.298 1.00 93.50 90 ILE A CA 1
ATOM 747 C C . ILE A 1 90 ? -5.734 -0.624 10.185 1.00 93.50 90 ILE A C 1
ATOM 749 O O . ILE A 1 90 ? -6.385 -0.392 11.198 1.00 93.50 90 ILE A O 1
ATOM 753 N N . SER A 1 91 ? -6.270 -0.573 8.965 1.00 92.50 91 SER A N 1
ATOM 754 C CA . SER A 1 91 ? -7.671 -0.198 8.735 1.00 92.50 91 SER A CA 1
ATOM 755 C C . SER A 1 91 ? -8.636 -1.148 9.461 1.00 92.50 91 SER A C 1
ATOM 757 O O . SER A 1 91 ? -9.600 -0.694 10.067 1.00 92.50 91 SER A O 1
ATOM 759 N N . LEU A 1 92 ? -8.347 -2.454 9.475 1.00 92.69 92 LEU A N 1
ATOM 760 C CA . LEU A 1 92 ? -9.145 -3.452 10.193 1.00 92.69 92 LEU A CA 1
ATOM 761 C C . LEU A 1 92 ? -9.063 -3.293 11.720 1.00 92.69 92 LEU A C 1
ATOM 763 O O . LEU A 1 92 ? -10.079 -3.408 12.396 1.00 92.69 92 LEU A O 1
ATOM 767 N N . ILE A 1 93 ? -7.883 -2.994 12.270 1.00 92.75 93 ILE A N 1
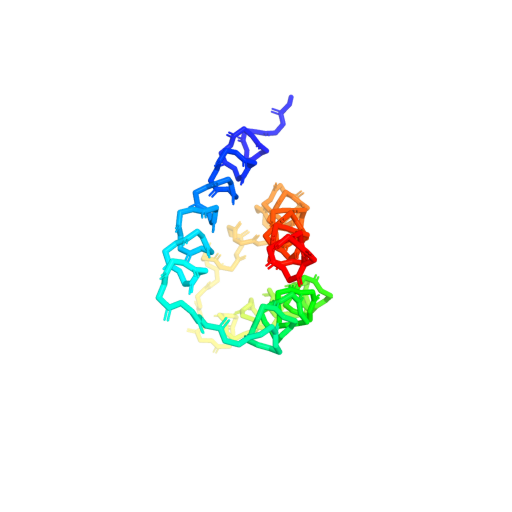ATOM 768 C CA . ILE A 1 93 ? -7.695 -2.763 13.712 1.00 92.75 93 ILE A CA 1
ATOM 769 C C . ILE A 1 93 ? -8.583 -1.604 14.185 1.00 92.75 93 ILE A C 1
ATOM 771 O O . ILE A 1 93 ? -9.281 -1.739 15.185 1.00 92.75 93 ILE A O 1
ATOM 775 N N . PHE A 1 94 ? -8.629 -0.506 13.427 1.00 90.38 94 PHE A N 1
ATOM 776 C CA . PHE A 1 94 ? -9.500 0.642 13.717 1.00 90.38 94 PHE A CA 1
ATOM 777 C C . PHE A 1 94 ? -10.996 0.377 13.485 1.00 90.38 94 PHE A C 1
ATOM 779 O O . PHE A 1 94 ? -11.834 1.147 13.949 1.00 90.38 94 PHE A O 1
ATOM 786 N N . ALA A 1 95 ? -11.352 -0.695 12.773 1.00 88.44 95 ALA A N 1
ATOM 787 C CA . ALA A 1 95 ? -12.738 -1.141 12.699 1.00 88.44 95 ALA A CA 1
ATOM 788 C C . ALA A 1 95 ? -13.177 -1.846 13.995 1.00 88.44 95 ALA A C 1
ATOM 790 O O . ALA A 1 95 ? -14.362 -1.844 14.307 1.00 88.44 95 ALA A O 1
ATOM 791 N N . ILE A 1 96 ? -12.241 -2.460 14.727 1.00 88.06 96 ILE A N 1
ATOM 792 C CA . ILE A 1 96 ? -12.521 -3.256 15.933 1.00 88.06 96 ILE A CA 1
ATOM 793 C C . ILE A 1 96 ? -12.440 -2.398 17.205 1.00 88.06 96 ILE A C 1
ATOM 795 O O . ILE A 1 96 ? -13.270 -2.564 18.097 1.00 88.06 96 ILE A O 1
ATOM 799 N N . ILE A 1 97 ? -11.448 -1.505 17.286 1.00 83.81 97 ILE A N 1
ATOM 800 C CA . ILE A 1 97 ? -11.265 -0.515 18.366 1.00 83.81 97 ILE A CA 1
ATOM 801 C C . ILE A 1 97 ? -12.143 0.688 18.063 1.00 83.81 97 ILE A C 1
ATOM 803 O O . ILE A 1 97 ? -13.002 1.104 18.871 1.00 83.81 97 ILE A O 1
#

Secondary structure (DSSP, 8-state):
--HHHHHHHHHHHTTHHHHHHHHHTT--HHHHHHHHHHHHHHHHHHHHHHHHHHHHHHHTT-HHHHHHHHHHHHHHHHHHHHHHHHHHHHHHHHHH-

Sequence (97 aa):
MNIWWIVFIPLSFIWIGPMAAMKQIGAPLWIFILFALFWSGVALFADRMYDWGTRMGKRHGHFRIVELRERYKPKVLPPARVTLIIIAIISLIFAII

Radius of gyration: 16.16 Å; chains: 1; bounding box: 37×22×46 Å

pLDDT: mean 90.49, std 4.1, range [60.53, 95.5]